Protein AF-A0A9E5KW56-F1 (afdb_monomer)

Mean predicted aligned error: 6.92 Å

Solvent-accessible surface area (backbone atoms only — not comparable to full-atom values): 6052 Å² total; per-residue (Å²): 119,68,70,60,55,57,50,57,56,51,60,74,67,60,58,64,72,77,52,53,77,67,35,60,96,86,34,66,92,74,57,63,67,57,53,54,49,47,42,61,72,23,59,78,67,54,74,66,59,54,52,52,48,57,59,56,53,75,71,74,62,88,78,53,70,65,59,50,27,32,62,73,47,61,76,55,68,67,62,49,47,56,52,52,51,51,52,51,52,49,45,39,73,77,51,48,92,62,131

Sequence (99 aa):
MHTTIIKQWKEQLISQEEIDKYLVDGKDFIDEKHINATLQKNTSSDTARIREIIAKAYNIELMDDEDVATLLQVTDKELRKEIVEAAKELKKKVYDNRV

Radius of gyration: 20.39 Å; Cα contacts (8 Å, |Δi|>4): 38; chains: 1; bounding box: 52×35×44 Å

Foldseek 3Di:
DVVVVVVVVVVVVDDVVVVVVQDDVNHHPDDPVVLVVLLVVQLDDDPVLLVVLLVVCVVVDDDDSNSVSNLVNDPDPVSVVVVVVSVVVVCCVVPNPPD

pLDDT: mean 91.1, std 8.79, range [56.97, 98.12]

Nearest PDB structures (foldseek):
  4wcx-assembly1_A  TM=9.441E-01  e=2.415E-02  Thermoanaerobacter italicus Ab9
  4wcx-assembly2_C  TM=9.266E-01  e=6.054E-02  Thermoanaerobacter italicus Ab9

Secondary structure (DSSP, 8-state):
-HHHHHHHHHHHH--HHHHHTT-BTTB-S--HHHHHHHHHHTTT--HHHHHHHHHHHTT--PPPHHHHHHHHT---HHHHHHHHHHHHHHHHHHHTT--

Structure (mmCIF, N/CA/C/O backbone):
data_AF-A0A9E5KW56-F1
#
_entry.id   AF-A0A9E5KW56-F1
#
loop_
_atom_site.group_PDB
_atom_site.id
_atom_site.type_sy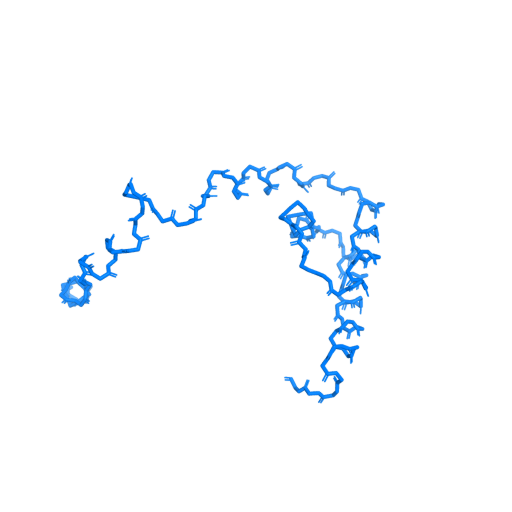mbol
_atom_site.label_atom_id
_atom_site.label_alt_id
_atom_site.label_comp_id
_atom_site.label_asym_id
_atom_site.label_entity_id
_atom_site.label_seq_id
_atom_site.pdbx_PDB_ins_code
_atom_site.Cartn_x
_atom_site.Cartn_y
_atom_site.Cartn_z
_atom_site.occupancy
_atom_site.B_iso_or_equiv
_atom_site.auth_seq_id
_atom_site.auth_comp_id
_atom_site.auth_asym_id
_atom_site.auth_atom_id
_atom_site.pdbx_PDB_model_num
ATOM 1 N N . MET A 1 1 ? 34.717 22.031 -7.047 1.00 56.97 1 MET A N 1
ATOM 2 C CA . MET A 1 1 ? 35.642 20.975 -7.525 1.00 56.97 1 MET A CA 1
ATOM 3 C C . MET A 1 1 ? 35.339 19.582 -6.956 1.00 56.97 1 MET A C 1
ATOM 5 O O . MET A 1 1 ? 35.527 18.621 -7.683 1.00 56.97 1 MET A O 1
ATOM 9 N N . HIS A 1 2 ? 34.828 19.422 -5.725 1.00 59.28 2 HIS A N 1
ATOM 10 C CA . HIS A 1 2 ? 34.517 18.090 -5.160 1.00 59.28 2 HIS A CA 1
ATOM 11 C C . HIS A 1 2 ? 33.344 17.341 -5.820 1.00 59.28 2 HIS A C 1
ATOM 13 O O . HIS A 1 2 ? 33.415 16.128 -5.988 1.00 59.28 2 HIS A O 1
ATOM 19 N N . THR A 1 3 ? 32.292 18.035 -6.256 1.00 61.94 3 THR A N 1
ATOM 20 C CA . T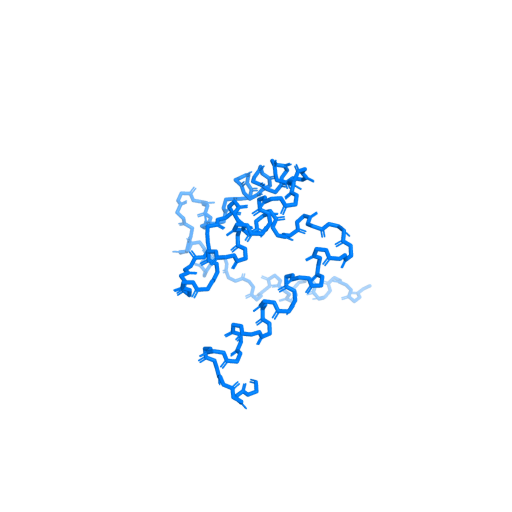HR A 1 3 ? 31.107 17.398 -6.864 1.00 61.94 3 THR A CA 1
ATOM 21 C C . THR A 1 3 ? 31.426 16.670 -8.176 1.00 61.94 3 THR A C 1
ATOM 23 O O . THR A 1 3 ? 30.850 15.625 -8.466 1.00 61.94 3 THR A O 1
ATOM 26 N N . THR A 1 4 ? 32.382 17.187 -8.950 1.00 73.38 4 THR A N 1
ATOM 27 C CA . THR A 1 4 ? 32.808 16.617 -10.238 1.00 73.38 4 THR A CA 1
ATOM 28 C C . THR A 1 4 ? 33.567 15.300 -10.061 1.00 73.38 4 THR A C 1
ATOM 30 O O . THR A 1 4 ? 33.319 14.357 -10.804 1.00 73.38 4 THR A O 1
ATOM 33 N N . ILE A 1 5 ? 34.417 15.209 -9.031 1.00 81.25 5 ILE A N 1
ATOM 34 C CA . ILE A 1 5 ? 35.193 14.000 -8.702 1.00 81.25 5 ILE A CA 1
ATOM 35 C C . ILE A 1 5 ? 34.254 12.859 -8.284 1.00 81.25 5 ILE A C 1
ATOM 37 O O . ILE A 1 5 ? 34.393 11.732 -8.751 1.00 81.25 5 ILE A O 1
ATOM 41 N N . ILE A 1 6 ? 33.249 13.163 -7.456 1.00 78.44 6 ILE A N 1
ATOM 42 C CA . ILE A 1 6 ? 32.251 12.177 -7.010 1.00 78.44 6 ILE A CA 1
ATOM 43 C C . ILE A 1 6 ? 31.422 11.658 -8.192 1.00 78.44 6 ILE A C 1
ATOM 45 O O . ILE A 1 6 ? 31.115 10.470 -8.250 1.00 78.44 6 ILE A O 1
ATOM 49 N N . LYS A 1 7 ? 31.055 12.534 -9.136 1.00 79.56 7 LYS A N 1
ATOM 50 C CA . LYS A 1 7 ? 30.291 12.146 -10.328 1.00 79.56 7 LYS A CA 1
ATOM 51 C C . LYS A 1 7 ? 31.090 11.197 -11.228 1.00 79.56 7 LYS A C 1
ATOM 53 O O . LYS A 1 7 ? 30.578 10.141 -11.576 1.00 79.56 7 LYS A O 1
ATOM 58 N N . GLN A 1 8 ? 32.349 11.528 -11.519 1.00 78.56 8 GLN A N 1
ATOM 59 C CA . GLN A 1 8 ? 33.229 10.691 -12.344 1.00 78.56 8 GLN A CA 1
ATOM 60 C C . GLN A 1 8 ? 33.497 9.317 -11.715 1.00 78.56 8 GLN A C 1
ATOM 62 O O . GLN A 1 8 ? 33.464 8.309 -12.410 1.00 78.56 8 GLN A O 1
ATOM 67 N N . TRP A 1 9 ? 33.703 9.256 -10.395 1.00 80.56 9 TRP A N 1
ATOM 68 C CA . TRP A 1 9 ? 33.857 7.983 -9.684 1.00 80.56 9 TRP A CA 1
ATOM 69 C C . TRP A 1 9 ? 32.590 7.117 -9.757 1.00 80.56 9 TRP A C 1
ATOM 71 O O . TRP A 1 9 ? 32.681 5.913 -9.973 1.00 80.56 9 TRP A O 1
ATOM 81 N N . LYS A 1 10 ? 31.399 7.720 -9.635 1.00 73.25 10 LYS A N 1
ATOM 82 C CA . LYS A 1 10 ? 30.122 6.999 -9.786 1.00 73.25 10 LYS A CA 1
ATOM 83 C C . LYS A 1 10 ? 29.930 6.441 -11.195 1.00 73.25 10 LYS A C 1
ATOM 85 O O . LYS A 1 10 ? 29.494 5.306 -11.329 1.00 73.25 10 LYS A O 1
ATOM 90 N N . GLU A 1 11 ? 30.262 7.212 -12.226 1.00 78.50 11 GLU A N 1
ATOM 91 C CA . GLU A 1 11 ? 30.153 6.775 -13.626 1.00 78.50 11 GLU A CA 1
ATOM 92 C C . GLU A 1 11 ? 31.071 5.581 -13.931 1.00 78.50 11 GLU A C 1
ATOM 94 O O . GLU A 1 11 ? 30.691 4.702 -14.692 1.00 78.50 11 GLU A O 1
ATOM 99 N N . GLN A 1 12 ? 32.236 5.494 -13.282 1.00 81.38 12 GLN A N 1
ATOM 100 C CA . GLN A 1 12 ? 33.145 4.347 -13.408 1.00 81.38 12 GLN A CA 1
ATOM 101 C C . GLN A 1 12 ? 32.646 3.074 -12.705 1.00 81.38 12 GLN A C 1
ATOM 103 O O . GLN A 1 12 ? 33.122 1.985 -13.015 1.00 81.38 12 GLN A O 1
ATOM 108 N N . LEU A 1 13 ? 31.724 3.198 -11.745 1.00 80.00 13 LEU A N 1
ATOM 109 C CA . LEU A 1 13 ? 31.184 2.070 -10.979 1.00 80.00 13 LEU A CA 1
ATOM 110 C C . LEU A 1 13 ? 29.931 1.454 -11.602 1.00 80.00 13 LEU A C 1
ATOM 112 O O . LEU A 1 13 ? 29.605 0.305 -11.309 1.00 80.00 13 LEU A O 1
ATOM 116 N N . ILE A 1 14 ? 29.201 2.219 -12.412 1.00 81.94 14 ILE A N 1
ATOM 117 C CA . ILE A 1 14 ? 27.951 1.766 -13.019 1.00 81.94 14 ILE A CA 1
ATOM 118 C C . ILE A 1 14 ? 28.291 1.037 -14.320 1.00 81.94 14 ILE A C 1
ATOM 120 O O . ILE A 1 14 ? 28.624 1.660 -15.324 1.0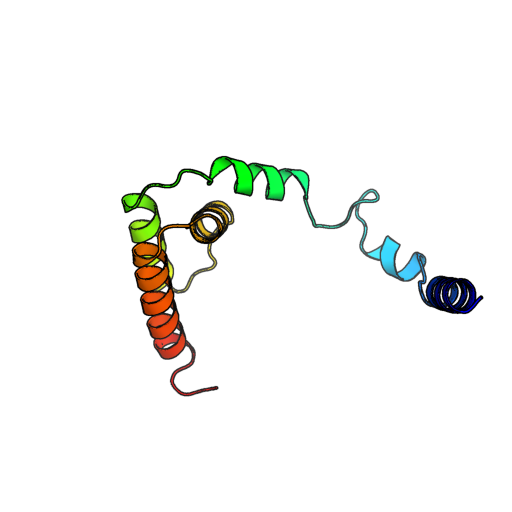0 81.94 14 ILE A O 1
ATOM 124 N N . SER A 1 15 ? 28.191 -0.293 -14.302 1.00 86.88 15 SER A N 1
ATOM 125 C CA . SER A 1 15 ? 28.252 -1.101 -15.520 1.00 86.88 15 SER A CA 1
ATOM 126 C C . SER A 1 15 ? 26.862 -1.183 -16.144 1.00 86.88 15 SER A C 1
ATOM 128 O O . SER A 1 15 ? 25.972 -1.826 -15.588 1.00 86.88 15 SER A O 1
ATOM 130 N N . GLN A 1 16 ? 26.668 -0.537 -17.295 1.00 84.81 16 GLN A N 1
ATOM 131 C CA . GLN A 1 16 ? 25.389 -0.576 -18.010 1.00 84.81 16 GLN A CA 1
ATOM 132 C C . GLN A 1 16 ? 25.019 -2.008 -18.436 1.00 84.81 16 GLN A C 1
ATOM 134 O O . GLN A 1 16 ? 23.855 -2.385 -18.369 1.00 84.81 16 GLN A O 1
ATOM 139 N N . GLU A 1 17 ? 26.011 -2.844 -18.753 1.00 86.69 17 GLU A N 1
ATOM 140 C CA . GLU A 1 17 ? 25.818 -4.263 -19.091 1.00 86.69 17 GLU A CA 1
ATOM 141 C C . GLU A 1 17 ? 25.170 -5.059 -17.941 1.00 86.69 17 GLU A C 1
ATOM 143 O O . GLU A 1 17 ? 24.370 -5.967 -18.172 1.00 86.69 17 GLU A O 1
ATOM 148 N N . GLU A 1 18 ? 25.464 -4.691 -16.688 1.00 89.19 18 GLU A N 1
ATOM 149 C CA . GLU A 1 18 ? 24.862 -5.310 -15.500 1.00 89.19 18 GLU A CA 1
ATOM 150 C C . GLU A 1 18 ? 23.408 -4.870 -15.264 1.00 89.19 18 GLU A C 1
ATOM 152 O O . GLU A 1 18 ? 22.687 -5.539 -14.522 1.00 89.19 18 GLU A O 1
ATOM 157 N N . ILE A 1 19 ? 22.969 -3.780 -15.898 1.00 88.12 19 ILE A N 1
ATOM 158 C CA . ILE A 1 19 ? 21.596 -3.264 -15.845 1.00 88.12 19 ILE A CA 1
ATOM 159 C C . ILE A 1 19 ? 20.784 -3.833 -17.011 1.00 88.12 19 ILE A C 1
ATOM 161 O O . ILE A 1 19 ? 19.710 -4.396 -16.797 1.00 88.12 19 ILE A O 1
ATOM 165 N N . ASP A 1 20 ? 21.321 -3.743 -18.229 1.00 92.19 20 ASP A N 1
ATOM 166 C CA . ASP A 1 20 ? 20.624 -4.089 -19.472 1.00 92.19 20 ASP A CA 1
ATOM 167 C C . ASP A 1 20 ? 20.152 -5.547 -19.505 1.00 92.19 20 ASP A C 1
ATOM 169 O O . ASP A 1 20 ? 19.104 -5.840 -20.074 1.00 92.19 20 ASP A O 1
ATOM 173 N N . LYS A 1 21 ? 20.861 -6.464 -18.830 1.00 92.38 21 LYS A N 1
ATOM 174 C CA . LYS A 1 21 ? 20.460 -7.879 -18.724 1.00 92.38 21 LYS A CA 1
ATOM 175 C C . LYS A 1 21 ? 19.118 -8.109 -18.019 1.00 92.38 21 LYS A C 1
ATOM 177 O O . LYS A 1 21 ? 18.546 -9.187 -18.158 1.00 92.38 21 LYS A O 1
ATOM 182 N N . TYR A 1 22 ? 18.643 -7.136 -17.243 1.00 91.50 22 TYR A N 1
ATOM 183 C CA . TYR A 1 22 ? 17.342 -7.183 -16.571 1.00 91.50 22 TYR A CA 1
ATOM 184 C C . TYR A 1 22 ? 16.262 -6.396 -17.317 1.00 91.50 22 TYR A C 1
ATOM 186 O O . TYR A 1 22 ? 15.098 -6.443 -16.917 1.00 91.50 22 TYR A O 1
ATOM 194 N N . LEU A 1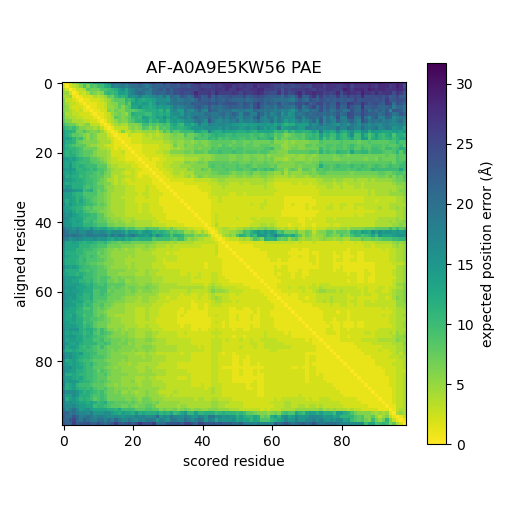 23 ? 16.626 -5.682 -18.386 1.00 93.81 23 LEU A N 1
ATOM 195 C CA . LEU A 1 23 ? 15.675 -4.957 -19.211 1.00 93.81 23 LEU A CA 1
ATOM 196 C C . LEU A 1 23 ? 15.054 -5.903 -20.242 1.00 93.81 23 LEU A C 1
ATOM 198 O O . LEU A 1 23 ? 15.747 -6.615 -20.966 1.00 93.81 23 LEU A O 1
ATOM 202 N N . VAL A 1 24 ? 13.731 -5.865 -20.349 1.00 92.62 24 VAL A N 1
ATOM 203 C CA . VAL A 1 24 ? 12.967 -6.516 -21.415 1.00 92.62 24 VAL A CA 1
ATOM 204 C C . VAL A 1 24 ? 12.493 -5.414 -22.353 1.00 92.62 24 VAL A C 1
ATOM 206 O O . VAL A 1 24 ? 11.816 -4.481 -21.928 1.00 92.62 24 VAL A O 1
ATOM 209 N N . ASP A 1 25 ? 12.912 -5.468 -23.619 1.00 92.00 25 ASP A N 1
ATOM 210 C CA . ASP A 1 25 ? 12.634 -4.425 -24.620 1.00 92.00 25 ASP A CA 1
ATOM 211 C C . ASP A 1 25 ? 13.029 -3.005 -24.158 1.00 92.00 25 ASP A C 1
ATOM 213 O O . ASP A 1 25 ? 12.336 -2.017 -24.416 1.00 92.00 25 ASP A O 1
ATOM 217 N N . GLY A 1 26 ? 14.155 -2.905 -23.440 1.00 89.94 26 GLY A N 1
ATOM 218 C CA . GLY A 1 26 ? 14.680 -1.641 -22.913 1.00 89.94 26 GLY A CA 1
ATOM 219 C C . GLY A 1 26 ? 13.903 -1.077 -21.720 1.00 89.94 26 GLY A C 1
ATOM 220 O O . GLY A 1 26 ? 14.083 0.092 -21.384 1.00 89.94 26 GLY A O 1
ATOM 221 N N . LYS A 1 27 ? 13.034 -1.877 -21.092 1.00 91.06 27 LYS A N 1
ATOM 222 C CA . LYS A 1 27 ? 12.243 -1.492 -19.919 1.00 91.06 27 LYS A CA 1
ATOM 223 C C . LYS A 1 27 ? 12.483 -2.454 -18.768 1.00 91.06 27 LYS A C 1
ATOM 225 O O . LYS A 1 27 ? 12.656 -3.651 -18.982 1.00 91.06 27 LYS A O 1
ATOM 230 N N . ASP A 1 28 ? 12.479 -1.929 -17.552 1.00 93.25 28 ASP A N 1
ATOM 231 C CA . ASP A 1 28 ? 12.446 -2.760 -16.355 1.00 93.25 28 ASP A CA 1
ATOM 232 C C . ASP A 1 28 ? 11.004 -3.208 -16.041 1.00 93.25 28 ASP A C 1
ATOM 234 O O . ASP A 1 28 ? 10.064 -2.973 -16.806 1.00 93.25 28 ASP A O 1
ATOM 238 N N . PHE A 1 29 ? 10.832 -3.914 -14.923 1.00 93.19 29 PHE A N 1
ATOM 239 C CA . PHE A 1 29 ? 9.532 -4.426 -14.488 1.00 93.19 29 PHE A CA 1
ATOM 240 C C . PHE A 1 29 ? 8.639 -3.360 -13.822 1.00 93.19 29 PHE A C 1
ATOM 242 O O . PHE A 1 29 ? 7.509 -3.675 -13.443 1.00 93.19 29 PHE A O 1
ATOM 249 N N . ILE A 1 30 ? 9.126 -2.130 -13.622 1.00 94.88 30 ILE A N 1
ATOM 250 C CA . ILE A 1 30 ? 8.408 -1.068 -12.917 1.00 94.88 30 ILE A CA 1
ATOM 251 C C . ILE A 1 30 ? 7.571 -0.274 -13.922 1.00 94.88 30 ILE A C 1
ATOM 253 O O . ILE A 1 30 ? 8.058 0.575 -14.666 1.00 94.88 30 ILE A O 1
ATOM 257 N N . ASP A 1 31 ? 6.258 -0.494 -13.895 1.00 95.50 31 ASP A N 1
ATOM 258 C CA . ASP A 1 31 ? 5.321 0.339 -14.647 1.00 95.50 31 ASP A CA 1
ATOM 259 C C . ASP A 1 31 ? 4.951 1.601 -13.851 1.00 95.50 31 ASP A C 1
ATOM 261 O O . ASP A 1 31 ? 3.959 1.653 -13.119 1.00 95.50 31 ASP A O 1
ATOM 265 N N . GLU A 1 32 ? 5.755 2.655 -14.006 1.00 96.44 32 GLU A N 1
ATOM 266 C CA . GLU A 1 32 ? 5.502 3.948 -13.358 1.00 96.44 32 GLU A CA 1
ATOM 267 C C . GLU A 1 32 ? 4.149 4.559 -13.747 1.00 96.44 32 GLU A C 1
ATOM 269 O O . GLU A 1 32 ? 3.522 5.246 -12.936 1.00 96.44 32 GLU A O 1
ATOM 274 N N . LYS A 1 33 ? 3.681 4.341 -14.983 1.00 96.56 33 LYS A N 1
ATOM 275 C CA . LYS A 1 33 ? 2.408 4.913 -15.441 1.00 96.56 33 LYS A CA 1
ATOM 276 C C . LYS A 1 33 ? 1.248 4.253 -14.717 1.00 96.56 33 LYS A C 1
ATOM 278 O O . LYS A 1 33 ? 0.361 4.961 -14.243 1.00 96.56 33 LYS A O 1
ATOM 283 N N . HIS A 1 34 ? 1.285 2.928 -14.610 1.00 97.19 34 HIS A N 1
ATOM 284 C CA . HIS A 1 34 ? 0.308 2.160 -13.855 1.00 97.19 34 HIS A CA 1
ATOM 285 C C . HIS A 1 34 ? 0.292 2.582 -12.383 1.00 97.19 34 HIS A C 1
ATOM 287 O O . HIS A 1 34 ? -0.754 2.986 -11.884 1.00 97.19 34 HIS A O 1
ATOM 293 N N . ILE A 1 35 ? 1.456 2.619 -11.722 1.00 97.75 35 ILE A N 1
ATOM 294 C CA . ILE A 1 35 ? 1.571 3.021 -10.308 1.00 97.75 35 ILE A CA 1
ATOM 295 C C . ILE A 1 35 ? 0.947 4.402 -10.072 1.00 97.75 35 ILE A C 1
ATOM 297 O O . ILE A 1 35 ? 0.117 4.572 -9.177 1.00 97.75 35 ILE A O 1
ATOM 301 N N . ASN A 1 36 ? 1.315 5.397 -10.883 1.00 97.62 36 ASN A N 1
ATOM 302 C CA . ASN A 1 36 ? 0.797 6.755 -10.723 1.00 97.62 36 ASN A CA 1
ATOM 303 C C . ASN A 1 36 ? -0.713 6.839 -10.998 1.00 97.62 36 ASN A C 1
ATOM 305 O O . ASN A 1 36 ? -1.418 7.554 -10.283 1.00 97.62 36 ASN A O 1
ATOM 309 N N . ALA A 1 37 ? -1.221 6.101 -11.989 1.00 97.62 37 ALA A N 1
ATOM 310 C CA . ALA A 1 37 ? -2.651 6.045 -12.280 1.00 97.62 37 ALA A CA 1
ATOM 311 C C . ALA A 1 37 ? -3.445 5.415 -11.122 1.00 97.62 37 ALA A C 1
ATOM 313 O O . ALA A 1 37 ? -4.442 5.997 -10.684 1.00 97.62 37 ALA A O 1
ATOM 314 N N . THR A 1 38 ? -2.980 4.287 -10.573 1.00 97.69 38 THR A N 1
ATOM 315 C CA . THR A 1 38 ? -3.608 3.610 -9.426 1.00 97.69 38 THR A CA 1
ATOM 316 C C . THR A 1 38 ? -3.607 4.512 -8.188 1.00 97.69 38 THR A C 1
ATOM 318 O O . THR A 1 38 ? -4.633 4.658 -7.521 1.00 97.69 38 THR A O 1
ATOM 321 N N . LEU A 1 39 ? -2.503 5.215 -7.907 1.00 96.88 39 LEU A N 1
ATOM 322 C CA . LEU A 1 39 ? -2.442 6.176 -6.799 1.00 96.88 39 LEU A CA 1
ATOM 323 C C . LEU A 1 39 ? -3.435 7.330 -6.966 1.00 96.88 39 LEU A C 1
ATOM 325 O O . LEU A 1 39 ? -4.115 7.687 -6.004 1.00 96.88 39 LEU A O 1
ATOM 329 N N . GLN A 1 40 ? -3.527 7.919 -8.162 1.00 96.06 40 GLN A N 1
ATOM 330 C CA . GLN A 1 40 ? -4.440 9.034 -8.435 1.00 96.06 40 GLN A CA 1
ATOM 331 C C . GLN A 1 40 ? -5.906 8.618 -8.298 1.00 96.06 40 GLN A C 1
ATOM 333 O O . GLN A 1 40 ? -6.694 9.335 -7.676 1.00 96.06 40 GLN A O 1
ATOM 338 N N . LYS A 1 41 ? -6.257 7.441 -8.826 1.00 95.00 41 LYS A N 1
AT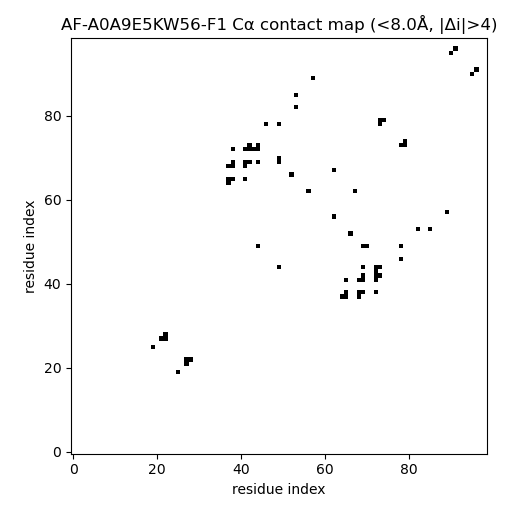OM 339 C CA . LYS A 1 41 ? -7.612 6.878 -8.780 1.00 95.00 41 LYS A CA 1
ATOM 340 C C . LYS A 1 41 ? -8.134 6.694 -7.349 1.00 95.00 41 LYS A C 1
ATOM 342 O O . LYS A 1 41 ? -9.319 6.907 -7.112 1.00 95.00 41 LYS A O 1
ATOM 347 N N . ASN A 1 42 ? -7.263 6.359 -6.397 1.00 94.94 42 ASN A N 1
ATOM 348 C CA . ASN A 1 42 ? -7.651 6.005 -5.024 1.00 94.94 42 ASN A CA 1
ATOM 349 C C . ASN A 1 42 ? -7.585 7.163 -4.008 1.00 94.94 42 ASN A C 1
ATOM 351 O O . ASN A 1 42 ? -7.727 6.945 -2.804 1.00 94.94 42 ASN A O 1
ATOM 355 N N . THR A 1 43 ? -7.409 8.405 -4.467 1.00 89.19 43 THR A N 1
ATOM 356 C CA . THR A 1 43 ? -7.302 9.608 -3.610 1.00 89.19 43 THR A CA 1
ATOM 357 C C . THR A 1 43 ? -8.556 9.933 -2.788 1.00 89.19 43 THR A C 1
ATOM 359 O O . THR A 1 43 ? -8.455 10.641 -1.790 1.00 89.19 43 THR A O 1
ATOM 362 N N . SER A 1 44 ? -9.729 9.425 -3.178 1.00 79.56 44 SER A N 1
ATOM 363 C CA . SER A 1 44 ? -11.026 9.723 -2.548 1.00 79.56 44 SER A CA 1
ATOM 364 C C . SER A 1 44 ? -11.749 8.450 -2.096 1.00 79.56 44 SER A C 1
ATOM 366 O O . SER A 1 44 ? -12.931 8.254 -2.381 1.00 79.56 44 SER A O 1
ATOM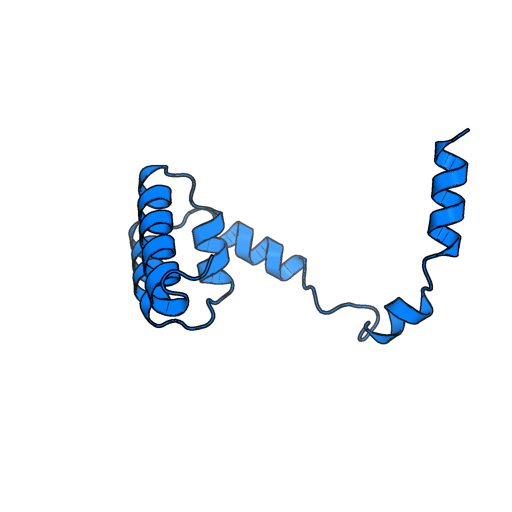 368 N N . SER A 1 45 ? -11.030 7.563 -1.414 1.00 75.88 45 SER A N 1
ATOM 369 C CA . SER A 1 45 ? -11.622 6.339 -0.874 1.00 75.88 45 SER A CA 1
ATOM 370 C C . SER A 1 45 ? -12.453 6.635 0.373 1.00 75.88 45 SER A C 1
ATOM 372 O O . SER A 1 45 ? -12.024 7.383 1.254 1.00 75.88 45 SER A O 1
ATOM 374 N N . ASP A 1 46 ? -13.650 6.056 0.447 1.00 87.56 46 ASP A N 1
ATOM 375 C CA . ASP A 1 46 ? -14.535 6.235 1.591 1.00 87.56 46 ASP A CA 1
ATOM 376 C C . ASP A 1 46 ? -14.141 5.344 2.785 1.00 87.56 46 ASP A C 1
ATOM 378 O O . ASP A 1 46 ? -13.355 4.396 2.691 1.00 87.56 46 ASP A O 1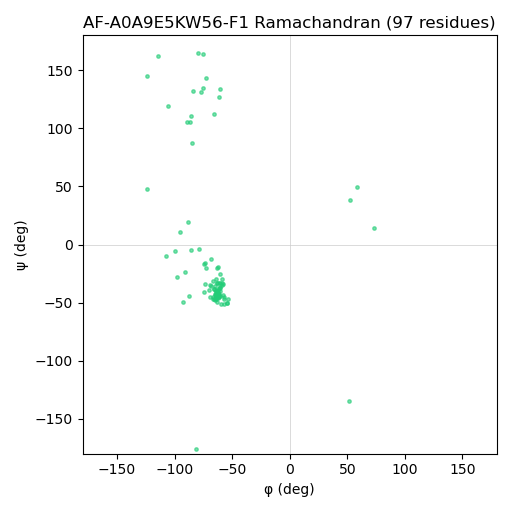
ATOM 382 N N . THR A 1 47 ? -14.693 5.665 3.955 1.00 93.75 47 THR A N 1
ATOM 383 C CA . THR A 1 47 ? -14.468 4.904 5.191 1.00 93.75 47 THR A CA 1
ATOM 384 C C . THR A 1 47 ? -14.862 3.431 5.064 1.00 93.75 47 THR A C 1
ATOM 386 O O . THR A 1 47 ? -14.235 2.578 5.694 1.00 93.75 47 THR A O 1
ATOM 389 N N . ALA A 1 48 ? -15.898 3.117 4.280 1.00 95.69 48 ALA A N 1
ATOM 390 C CA . ALA A 1 48 ? -16.382 1.749 4.127 1.00 95.69 48 ALA A CA 1
ATOM 391 C C . ALA A 1 48 ? -15.334 0.885 3.420 1.00 95.69 48 ALA A C 1
ATOM 393 O O . ALA A 1 48 ? -14.955 -0.166 3.938 1.00 95.69 48 ALA A O 1
ATOM 394 N N . ARG A 1 49 ? -14.773 1.393 2.319 1.00 95.62 49 ARG A N 1
ATOM 395 C CA . ARG A 1 49 ? -13.722 0.729 1.553 1.00 95.62 49 ARG A CA 1
ATOM 396 C C . ARG A 1 49 ? -12.488 0.426 2.398 1.00 95.62 49 ARG A C 1
ATOM 398 O O . ARG A 1 49 ? -11.947 -0.673 2.329 1.00 95.62 49 ARG A O 1
ATOM 405 N N . ILE A 1 50 ? -12.058 1.370 3.233 1.00 96.50 50 ILE A N 1
ATOM 406 C CA . ILE A 1 50 ? -10.896 1.175 4.115 1.00 96.50 50 ILE A CA 1
ATOM 407 C C . ILE A 1 50 ? -11.149 0.032 5.107 1.00 96.50 50 ILE A C 1
ATOM 409 O O . ILE A 1 50 ? -10.279 -0.813 5.315 1.00 96.50 50 ILE A O 1
ATOM 413 N N . ARG A 1 51 ? -12.351 -0.041 5.687 1.00 97.19 51 ARG A N 1
ATOM 414 C CA . ARG A 1 51 ? -12.718 -1.110 6.628 1.00 97.19 51 ARG A CA 1
ATOM 415 C C . ARG A 1 51 ? -12.846 -2.473 5.953 1.00 97.19 51 ARG A C 1
ATOM 417 O O . ARG A 1 51 ? -12.457 -3.474 6.551 1.00 97.19 51 ARG A O 1
ATOM 424 N N . GLU A 1 52 ? -13.323 -2.522 4.713 1.00 97.50 52 GLU A N 1
ATOM 425 C CA . GLU A 1 52 ? -13.313 -3.747 3.904 1.00 97.50 52 GLU A CA 1
ATOM 426 C C . GLU A 1 52 ? -11.888 -4.249 3.653 1.00 97.50 52 GLU A C 1
ATOM 428 O O . GLU A 1 52 ? -11.618 -5.439 3.812 1.00 97.50 52 GLU A O 1
ATOM 433 N N . ILE A 1 53 ? -10.961 -3.346 3.317 1.00 97.62 53 ILE A N 1
ATOM 434 C CA . ILE A 1 53 ? -9.547 -3.690 3.116 1.00 97.62 53 ILE A CA 1
ATOM 435 C C . ILE A 1 53 ? -8.935 -4.233 4.410 1.00 97.62 53 ILE A C 1
ATOM 437 O O . ILE A 1 53 ? -8.260 -5.263 4.387 1.00 97.62 53 ILE A O 1
ATOM 441 N N . ILE A 1 54 ? -9.204 -3.586 5.550 1.00 97.38 54 ILE A N 1
ATOM 442 C CA . ILE A 1 54 ? -8.763 -4.074 6.863 1.00 97.38 54 ILE A CA 1
ATOM 443 C C . ILE A 1 54 ? -9.294 -5.490 7.106 1.00 97.38 54 ILE A C 1
ATOM 445 O O . ILE A 1 54 ? -8.518 -6.369 7.472 1.00 97.38 54 ILE A O 1
ATOM 449 N N . ALA A 1 55 ? -10.582 -5.740 6.856 1.00 97.81 55 ALA A N 1
ATOM 450 C CA . ALA A 1 55 ? -11.170 -7.068 7.013 1.00 97.81 55 ALA A CA 1
ATOM 451 C C . ALA A 1 55 ? -10.497 -8.112 6.101 1.00 97.81 55 ALA A C 1
ATOM 453 O O . ALA A 1 55 ? -10.152 -9.198 6.568 1.00 97.81 55 ALA A O 1
ATOM 454 N N . LYS A 1 56 ? -10.240 -7.768 4.831 1.00 97.56 56 LYS A N 1
ATOM 455 C CA . LYS A 1 56 ? -9.529 -8.628 3.869 1.00 97.56 56 LYS A CA 1
ATOM 456 C C . LYS A 1 56 ? -8.107 -8.957 4.332 1.00 97.56 56 LYS A C 1
ATOM 458 O O . LYS A 1 56 ? -7.671 -10.097 4.186 1.00 97.56 56 LYS A O 1
ATOM 463 N N . ALA A 1 57 ? -7.401 -8.011 4.955 1.00 97.00 57 ALA A N 1
ATOM 464 C CA . ALA A 1 57 ? -6.032 -8.215 5.431 1.00 97.00 57 ALA A CA 1
ATOM 465 C C . ALA A 1 57 ? -5.904 -9.342 6.481 1.00 97.00 57 ALA A C 1
ATOM 467 O O . ALA A 1 57 ? -4.853 -9.980 6.577 1.00 97.00 57 ALA A O 1
ATOM 468 N N . TYR A 1 58 ? -6.972 -9.664 7.225 1.00 96.44 58 TYR A N 1
ATOM 469 C CA . TYR A 1 58 ? -6.970 -10.777 8.188 1.00 96.44 58 TYR A CA 1
ATOM 470 C C . TYR A 1 58 ? -6.897 -12.174 7.564 1.00 96.44 58 TYR A C 1
ATOM 472 O O . TYR A 1 58 ? -6.586 -13.129 8.294 1.00 96.44 58 TYR A O 1
ATOM 480 N N . ASN A 1 59 ? -7.091 -12.282 6.245 1.00 96.50 59 ASN A N 1
ATOM 481 C CA . ASN A 1 59 ? -6.858 -13.510 5.485 1.00 96.50 59 ASN A CA 1
ATOM 482 C C . ASN A 1 59 ? -5.362 -13.819 5.297 1.00 96.50 59 ASN A C 1
ATOM 484 O O . ASN A 1 59 ? -5.026 -14.965 5.024 1.00 96.50 59 ASN A O 1
ATOM 488 N N . ILE A 1 60 ? -4.463 -12.847 5.525 1.00 94.75 60 ILE A N 1
ATOM 489 C CA . ILE A 1 60 ? -3.001 -13.005 5.373 1.00 94.75 60 ILE A CA 1
ATOM 490 C C . ILE A 1 60 ? -2.648 -13.438 3.939 1.00 94.75 60 ILE A C 1
ATOM 492 O O . ILE A 1 60 ? -1.910 -14.388 3.693 1.00 94.75 60 ILE A O 1
ATOM 496 N N . GLU A 1 61 ? -3.199 -12.710 2.977 1.00 95.19 61 GLU A N 1
ATOM 497 C CA . GLU A 1 61 ? -2.903 -12.862 1.555 1.00 95.19 61 GLU A CA 1
ATOM 498 C C . GLU A 1 61 ? -2.205 -11.603 1.037 1.00 95.19 61 GLU A C 1
ATOM 500 O O . GLU A 1 61 ? -2.235 -10.545 1.675 1.00 95.19 61 GLU A O 1
ATOM 505 N N . LEU A 1 62 ? -1.550 -11.719 -0.118 1.00 94.56 62 LEU A N 1
ATOM 506 C CA . LEU A 1 62 ? -0.953 -10.566 -0.781 1.00 94.56 62 LEU A CA 1
ATOM 507 C C . LEU A 1 62 ? -2.058 -9.562 -1.138 1.00 94.56 62 LEU A C 1
ATOM 509 O O . LEU A 1 62 ? -3.046 -9.924 -1.776 1.00 94.56 62 LEU A O 1
ATOM 513 N N . MET A 1 63 ? -1.885 -8.307 -0.728 1.00 96.50 63 MET A N 1
ATOM 514 C CA . MET A 1 63 ? -2.794 -7.231 -1.117 1.00 96.50 63 MET A CA 1
ATOM 515 C C . MET A 1 63 ? -2.586 -6.866 -2.585 1.00 96.50 63 MET A C 1
ATOM 517 O O . MET A 1 63 ? -1.452 -6.849 -3.068 1.00 96.50 63 MET A O 1
ATOM 521 N N . ASP A 1 64 ? -3.678 -6.542 -3.271 1.00 96.44 64 ASP A N 1
ATOM 522 C CA . ASP A 1 64 ? -3.600 -5.952 -4.602 1.00 96.44 64 ASP A CA 1
ATOM 523 C C . ASP A 1 64 ? -3.193 -4.471 -4.533 1.00 96.44 64 ASP A C 1
ATOM 525 O O . ASP A 1 64 ? -3.187 -3.829 -3.478 1.00 96.44 64 ASP A O 1
ATOM 529 N N . ASP A 1 65 ? -2.782 -3.941 -5.677 1.00 96.69 65 ASP A N 1
ATOM 530 C CA . ASP A 1 65 ? -2.272 -2.584 -5.819 1.00 96.69 65 ASP A CA 1
ATOM 531 C C . ASP A 1 65 ? -3.341 -1.512 -5.558 1.00 96.69 65 ASP A C 1
ATOM 533 O O . ASP A 1 65 ? -3.016 -0.454 -5.019 1.00 96.69 65 ASP A O 1
ATOM 537 N N . GLU A 1 66 ? -4.609 -1.792 -5.866 1.00 96.75 66 GLU A N 1
ATOM 538 C CA . GLU A 1 66 ? -5.748 -0.908 -5.588 1.00 96.75 66 GLU A CA 1
ATOM 539 C C . GLU A 1 66 ? -6.000 -0.770 -4.076 1.00 96.75 66 GLU A C 1
ATOM 541 O O . GLU A 1 66 ? -6.163 0.345 -3.564 1.00 96.75 66 GLU A O 1
ATOM 546 N N . ASP A 1 67 ? -5.976 -1.880 -3.332 1.00 97.38 67 ASP A N 1
ATOM 547 C CA . ASP A 1 67 ? -6.087 -1.888 -1.871 1.00 97.38 67 ASP A CA 1
ATOM 548 C C . ASP A 1 67 ? -4.913 -1.129 -1.228 1.00 97.38 67 ASP A C 1
ATOM 550 O O . ASP A 1 67 ? -5.109 -0.303 -0.331 1.00 97.38 67 ASP A O 1
ATOM 554 N N . VAL A 1 68 ? -3.681 -1.374 -1.691 1.00 97.12 68 VAL A N 1
ATOM 555 C CA . VAL A 1 68 ? -2.484 -0.689 -1.173 1.00 97.12 68 VAL A CA 1
ATOM 556 C C . VAL A 1 68 ? -2.545 0.810 -1.468 1.00 97.12 68 VAL A C 1
ATOM 558 O O . VAL A 1 68 ? -2.325 1.622 -0.566 1.00 97.12 68 VAL A O 1
ATOM 561 N N . ALA A 1 69 ? -2.884 1.197 -2.700 1.00 97.44 69 ALA A N 1
ATOM 562 C CA . ALA A 1 69 ? -3.035 2.597 -3.083 1.00 97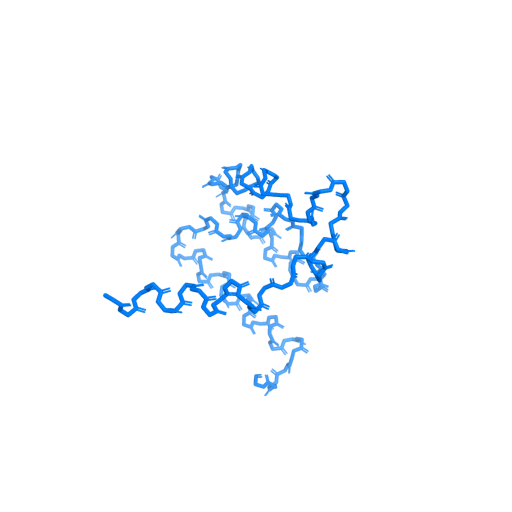.44 69 ALA A CA 1
ATOM 563 C C . ALA A 1 69 ? -4.123 3.294 -2.258 1.00 97.44 69 ALA A C 1
ATOM 565 O O . ALA A 1 69 ? -3.916 4.422 -1.811 1.00 97.44 69 ALA A O 1
ATOM 566 N N . THR A 1 70 ? -5.238 2.611 -1.987 1.00 97.50 70 THR A N 1
ATOM 567 C CA . THR A 1 70 ? -6.297 3.110 -1.102 1.00 97.50 70 THR A CA 1
ATOM 568 C C . THR A 1 70 ? -5.763 3.438 0.290 1.00 97.50 70 THR A C 1
ATOM 570 O O . THR A 1 70 ? -5.960 4.554 0.774 1.00 97.50 70 THR A O 1
ATOM 573 N N . LEU A 1 71 ? -5.04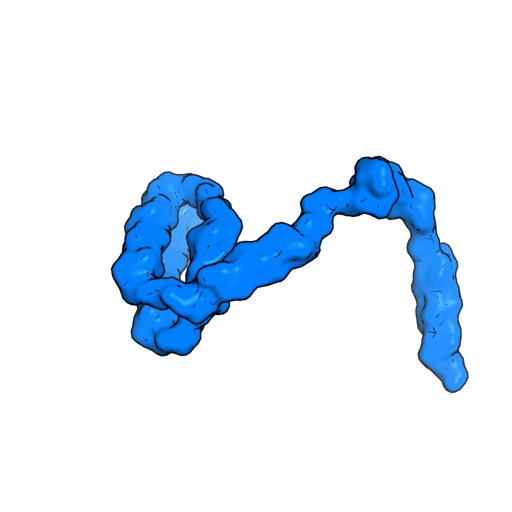7 2.507 0.933 1.00 97.25 71 LEU A N 1
ATOM 574 C CA . LEU A 1 71 ? -4.506 2.728 2.279 1.00 97.25 71 LEU A CA 1
ATOM 575 C C . LEU A 1 71 ? -3.452 3.845 2.320 1.00 97.25 71 LEU A C 1
ATOM 577 O O . LEU A 1 71 ? -3.404 4.606 3.289 1.00 97.25 71 LEU A O 1
ATOM 581 N N . LEU A 1 72 ? -2.628 3.975 1.274 1.00 96.50 72 LEU A N 1
ATOM 582 C CA . LEU A 1 72 ? -1.608 5.026 1.179 1.00 96.50 72 LEU A CA 1
ATOM 583 C C . LEU A 1 72 ? -2.207 6.439 1.131 1.00 96.50 72 LEU A C 1
ATOM 585 O O . LEU A 1 72 ? -1.580 7.380 1.621 1.00 96.50 72 LEU A O 1
ATOM 589 N N . GLN A 1 73 ? -3.414 6.590 0.582 1.00 95.31 73 GLN A N 1
ATOM 590 C CA . GLN A 1 73 ? -4.084 7.886 0.433 1.00 95.31 73 GLN A CA 1
ATOM 591 C C . GLN A 1 73 ? -4.886 8.319 1.670 1.00 95.31 73 GLN A C 1
ATOM 593 O O . GLN A 1 73 ? -5.404 9.438 1.713 1.00 95.31 73 GLN A O 1
ATOM 598 N N . VAL A 1 74 ? -4.984 7.480 2.706 1.00 95.06 74 VAL A N 1
ATOM 599 C CA . VAL A 1 74 ? -5.762 7.799 3.910 1.00 95.06 74 VAL A CA 1
ATOM 600 C C . VAL A 1 74 ? -5.134 8.973 4.654 1.00 95.06 74 VAL A C 1
ATOM 602 O O . VAL A 1 74 ? -4.050 8.871 5.230 1.00 95.06 74 VAL A O 1
ATOM 605 N N . THR A 1 75 ? -5.839 10.106 4.678 1.00 93.12 75 THR A N 1
ATOM 606 C CA . THR A 1 75 ? -5.407 11.314 5.395 1.00 93.12 75 THR A CA 1
ATOM 607 C C . THR A 1 75 ? -6.048 11.469 6.768 1.00 93.12 75 THR A C 1
ATOM 609 O O . THR A 1 75 ? -5.396 12.012 7.664 1.00 93.12 75 THR A O 1
ATOM 612 N N . ASP A 1 76 ? -7.257 10.933 6.953 1.00 94.75 76 ASP A N 1
ATOM 613 C CA . ASP A 1 76 ? -7.994 10.976 8.214 1.00 94.75 76 ASP A CA 1
ATOM 614 C C . ASP A 1 76 ? -7.234 10.279 9.355 1.00 94.75 76 ASP A C 1
ATOM 616 O O . ASP A 1 76 ? -6.690 9.183 9.204 1.00 94.75 76 ASP A O 1
ATOM 620 N N . LYS A 1 77 ? -7.175 10.936 10.517 1.00 95.94 77 LYS A N 1
ATOM 621 C CA . LYS A 1 77 ? -6.372 10.463 11.651 1.00 95.94 77 LYS A CA 1
ATOM 622 C C . LYS A 1 77 ? -6.981 9.251 12.343 1.00 95.94 77 LYS A C 1
ATOM 624 O O . LYS A 1 77 ? -6.218 8.421 12.830 1.00 95.94 77 LYS A O 1
ATOM 629 N N . GLU A 1 78 ? -8.303 9.153 12.411 1.00 95.94 78 GLU A N 1
ATOM 630 C CA . GLU A 1 78 ? -8.966 8.032 13.076 1.00 95.94 78 GLU A CA 1
ATOM 631 C C . GLU A 1 78 ? -8.876 6.779 12.204 1.00 95.94 78 GLU A C 1
ATOM 633 O O . GLU A 1 78 ? -8.486 5.725 12.696 1.00 95.94 78 GLU A O 1
ATOM 638 N N . LEU A 1 79 ? -9.054 6.913 10.888 1.00 95.75 79 LEU A N 1
ATOM 639 C CA . LEU A 1 79 ? -8.849 5.802 9.955 1.00 95.75 79 LEU A CA 1
ATOM 640 C C . LEU A 1 79 ? -7.398 5.305 9.958 1.00 95.75 79 LEU A C 1
ATOM 642 O O . LEU A 1 79 ? -7.158 4.099 9.959 1.00 95.75 79 LEU A O 1
ATOM 646 N N . ARG A 1 80 ? -6.406 6.202 10.047 1.00 96.19 80 ARG A N 1
ATOM 647 C CA . ARG A 1 80 ? -5.004 5.783 10.237 1.00 96.19 80 ARG A CA 1
ATOM 648 C C . ARG A 1 80 ? -4.801 4.996 11.534 1.00 96.19 80 ARG A C 1
ATOM 650 O O . ARG A 1 80 ? -3.989 4.073 11.541 1.00 96.19 80 ARG A O 1
ATOM 657 N N . LYS A 1 81 ? -5.495 5.345 12.625 1.00 97.75 81 LYS A N 1
ATOM 658 C CA . LYS A 1 81 ? -5.425 4.570 13.875 1.00 97.75 81 LYS A CA 1
ATOM 659 C C . LYS A 1 81 ? -6.018 3.176 13.685 1.00 97.75 81 LYS A C 1
ATOM 661 O O . LYS A 1 81 ? -5.333 2.224 14.043 1.00 97.75 81 LYS A O 1
ATOM 666 N N . GLU A 1 82 ? -7.194 3.061 13.057 1.00 97.31 82 GLU A N 1
ATOM 667 C CA . GLU A 1 82 ? -7.821 1.765 12.732 1.00 97.31 82 GLU A CA 1
ATOM 668 C C . GLU A 1 82 ? -6.845 0.869 11.937 1.00 97.31 82 GLU A C 1
ATOM 670 O O . GLU A 1 82 ? -6.608 -0.284 12.300 1.00 97.31 82 GLU A O 1
ATOM 675 N N . ILE A 1 83 ? -6.185 1.423 10.911 1.00 97.44 83 ILE A N 1
ATOM 676 C CA . ILE A 1 83 ? -5.186 0.702 10.099 1.00 97.44 83 ILE A CA 1
ATOM 677 C C . ILE A 1 83 ? -3.985 0.252 10.943 1.00 97.44 83 ILE A C 1
ATOM 679 O O . ILE A 1 83 ? -3.529 -0.886 10.830 1.00 97.44 83 ILE A O 1
ATOM 683 N N . VAL A 1 84 ? -3.445 1.133 11.791 1.00 97.75 84 VAL A N 1
ATOM 684 C CA . VAL A 1 84 ? -2.281 0.821 12.638 1.00 97.75 84 VAL A CA 1
ATOM 685 C C . VAL A 1 84 ? -2.612 -0.248 13.678 1.00 97.75 84 VAL A C 1
ATOM 687 O O . VAL A 1 84 ? -1.766 -1.094 13.971 1.00 97.75 84 VAL A O 1
ATOM 690 N N . GLU A 1 85 ? -3.809 -0.217 14.256 1.00 98.12 85 GLU A N 1
ATOM 691 C CA . GLU A 1 85 ? -4.276 -1.235 15.197 1.00 98.12 85 GLU A CA 1
ATOM 692 C C . GLU A 1 85 ? -4.384 -2.599 14.514 1.00 98.12 85 GLU A C 1
ATOM 694 O O . GLU A 1 85 ? -3.746 -3.550 14.974 1.00 98.12 85 GLU A O 1
ATOM 699 N N . ALA A 1 86 ? -5.042 -2.668 13.353 1.00 97.44 86 ALA A N 1
ATOM 700 C CA . ALA A 1 86 ? -5.113 -3.890 12.556 1.00 97.44 86 ALA A CA 1
ATOM 701 C C . ALA A 1 86 ? -3.717 -4.417 12.175 1.00 97.44 86 ALA A C 1
ATOM 703 O O . ALA A 1 86 ? -3.411 -5.594 12.365 1.00 97.44 86 ALA A O 1
ATOM 704 N N . ALA A 1 87 ? -2.812 -3.545 11.719 1.00 96.75 87 ALA A N 1
ATOM 705 C CA . ALA A 1 87 ? -1.444 -3.930 11.373 1.00 96.75 87 ALA A CA 1
ATOM 706 C C . ALA A 1 87 ? -0.661 -4.487 12.579 1.00 96.75 87 ALA A C 1
ATOM 708 O O . ALA A 1 87 ? 0.101 -5.446 12.434 1.00 96.75 87 ALA A O 1
ATOM 709 N N . LYS A 1 88 ? -0.853 -3.930 13.785 1.00 95.94 88 LYS A N 1
ATOM 710 C CA . LYS A 1 88 ? -0.243 -4.454 15.022 1.00 95.94 88 LYS A CA 1
ATOM 711 C C . LYS A 1 88 ? -0.768 -5.843 15.367 1.00 95.94 88 LYS A C 1
ATOM 713 O O . LYS A 1 88 ? 0.017 -6.699 15.775 1.00 95.94 88 LYS A O 1
ATOM 718 N N . GLU A 1 89 ? -2.070 -6.065 15.231 1.00 95.94 89 GLU A N 1
ATOM 719 C CA . GLU A 1 89 ? -2.682 -7.373 15.464 1.00 95.94 89 GLU A CA 1
ATOM 720 C C . GLU A 1 89 ? -2.184 -8.411 14.460 1.00 95.94 89 GLU A C 1
ATOM 722 O O . GLU A 1 89 ? -1.765 -9.495 14.863 1.00 95.94 89 GLU A O 1
ATOM 727 N N . LEU A 1 90 ? -2.132 -8.060 13.173 1.00 95.56 90 LEU A N 1
ATOM 728 C CA . LEU A 1 90 ? -1.592 -8.921 12.121 1.00 95.56 90 LEU A CA 1
ATOM 729 C C . LEU A 1 90 ? -0.113 -9.232 12.345 1.00 95.56 90 LEU A C 1
ATOM 731 O O . LEU A 1 90 ? 0.280 -10.394 12.237 1.00 95.56 90 LEU A O 1
ATOM 735 N N . LYS A 1 91 ? 0.698 -8.237 12.742 1.00 94.38 91 LYS A N 1
ATOM 736 C CA . LYS A 1 91 ? 2.100 -8.465 13.122 1.00 94.38 91 LYS A CA 1
ATOM 737 C C . LYS A 1 91 ? 2.185 -9.533 14.211 1.00 94.38 91 LYS A C 1
ATOM 739 O O . LYS A 1 91 ? 2.936 -10.487 14.049 1.00 94.38 91 LYS A O 1
ATOM 744 N N . LYS A 1 92 ? 1.405 -9.408 15.289 1.00 93.75 92 LYS A N 1
ATOM 745 C CA . LYS A 1 92 ? 1.383 -10.402 16.374 1.00 93.75 92 LYS A CA 1
ATOM 746 C C . LYS A 1 92 ? 0.864 -11.762 15.901 1.00 93.75 92 LYS A C 1
ATOM 748 O O . LYS A 1 92 ? 1.414 -12.782 16.283 1.00 93.75 92 LYS A O 1
ATOM 753 N N . LYS A 1 93 ? -0.156 -11.808 15.044 1.00 92.56 93 LYS A N 1
ATOM 754 C CA . LYS A 1 93 ? -0.709 -13.067 14.519 1.00 92.56 93 LYS A CA 1
ATOM 755 C C . LYS A 1 93 ? 0.304 -13.835 13.661 1.00 92.56 93 LYS A C 1
ATOM 757 O O . LYS A 1 93 ? 0.380 -15.054 13.761 1.00 92.56 93 LYS A O 1
ATOM 762 N N . VAL A 1 94 ? 1.072 -13.135 12.825 1.00 93.44 94 VAL A N 1
ATOM 763 C CA . VAL A 1 94 ? 2.031 -13.745 11.886 1.00 93.44 94 VAL A CA 1
ATOM 764 C C . VAL A 1 94 ? 3.398 -13.976 12.538 1.00 93.44 94 VAL A C 1
ATOM 766 O O . VAL A 1 94 ? 4.009 -15.035 12.381 1.00 93.44 94 VAL A O 1
ATOM 769 N N . TYR A 1 95 ? 3.890 -12.991 13.286 1.00 91.81 95 TYR A N 1
ATOM 770 C CA . TYR A 1 95 ? 5.249 -12.971 13.826 1.00 91.81 95 TYR A CA 1
ATOM 771 C C . TYR A 1 95 ? 5.319 -13.223 15.338 1.00 91.81 95 TYR A C 1
ATOM 773 O O . TYR A 1 95 ? 6.412 -13.489 15.836 1.00 91.81 95 TYR A O 1
ATOM 781 N N . ASP A 1 96 ? 4.194 -13.235 16.057 1.00 87.50 96 ASP A N 1
ATOM 782 C CA . ASP A 1 96 ? 4.144 -13.306 17.525 1.00 87.50 96 ASP A CA 1
ATOM 783 C C . ASP A 1 96 ? 5.051 -12.226 18.156 1.00 87.50 96 ASP A C 1
ATOM 785 O O . ASP A 1 96 ? 5.042 -11.075 17.712 1.00 87.50 96 ASP A O 1
ATOM 789 N N . ASN A 1 97 ? 5.857 -12.575 19.160 1.00 81.69 97 ASN A N 1
ATOM 790 C CA . ASN A 1 97 ? 6.783 -11.670 19.845 1.00 81.69 97 ASN A CA 1
ATOM 791 C C . ASN A 1 97 ? 8.176 -11.584 19.188 1.00 81.69 97 ASN A C 1
ATOM 793 O O . ASN A 1 97 ? 9.141 -11.174 19.837 1.00 81.69 97 ASN A O 1
ATOM 797 N N . ARG A 1 98 ? 8.313 -11.981 17.916 1.00 83.38 98 ARG A N 1
ATOM 798 C CA . ARG A 1 98 ? 9.565 -11.805 17.160 1.00 83.38 98 ARG A CA 1
ATOM 799 C C . ARG A 1 98 ? 9.679 -10.336 16.718 1.00 83.38 98 ARG A C 1
ATOM 801 O O . ARG A 1 98 ? 8.699 -9.757 16.248 1.00 83.38 98 ARG A O 1
ATOM 808 N N . VAL A 1 99 ? 10.852 -9.737 16.959 1.00 69.00 99 VAL A N 1
ATOM 809 C CA . VAL A 1 99 ? 11.124 -8.284 16.851 1.00 69.00 99 VAL A CA 1
ATOM 810 C C . VAL A 1 99 ? 10.896 -7.767 15.438 1.00 69.00 99 VAL A C 1
ATOM 812 O O . VAL A 1 99 ? 11.530 -8.315 14.514 1.00 69.00 99 VAL A O 1
#